Protein AF-A0AAW0E873-F1 (afdb_monomer_lite)

Radius of gyration: 11.87 Å; chains: 1; bounding box: 27×19×31 Å

Secondary structure (DSSP, 8-state):
----S-------HHHHTT--S-HIIIIIHHHHTTT-----TT---PPPP--

pLDDT: mean 74.6, std 7.15, range [51.97, 82.88]

Foldseek 3Di:
DDDDPDDDDDDDPVVCVPDDDDCCVQWVCVVCPPPVDDDDPPDDDDTDGPD

InterPro domains:
  IPR029067 CDC48 domain 2-like superfamily [SSF54585] (1-49)

Sequence (51 aa):
IKYGKQVHILPFDASVEGLSGNIFDVYLKPYFLEAYRPARKGNTFLVRGSL

Organism: NCBI:txid2862362

Structure (mmCIF, N/CA/C/O backbone):
data_AF-A0AAW0E873-F1
#
_entry.id   AF-A0AAW0E873-F1
#
loop_
_atom_site.group_PDB
_atom_site.id
_atom_site.type_symbol
_atom_site.label_atom_id
_atom_site.label_alt_id
_atom_site.label_comp_id
_atom_site.label_asym_id
_atom_site.label_entity_id
_atom_site.label_seq_id
_atom_site.pdbx_PDB_ins_code
_atom_site.Cartn_x
_atom_site.Cartn_y
_atom_site.Cartn_z
_atom_site.occupancy
_atom_site.B_iso_or_equiv
_atom_site.auth_seq_id
_atom_site.auth_comp_id
_atom_site.auth_asym_id
_atom_site.auth_atom_id
_atom_site.pdbx_PDB_model_num
ATOM 1 N N . ILE A 1 1 ? -14.421 -0.345 14.902 1.00 57.25 1 ILE A N 1
ATOM 2 C CA . ILE A 1 1 ? -13.536 -0.156 13.725 1.00 57.25 1 ILE A CA 1
ATOM 3 C C . ILE A 1 1 ? -12.793 -1.474 13.520 1.00 57.25 1 ILE A C 1
ATOM 5 O O . ILE A 1 1 ? -12.072 -1.877 14.423 1.00 57.25 1 ILE A O 1
ATOM 9 N N . LYS A 1 2 ? -13.076 -2.229 12.448 1.00 69.00 2 LYS A N 1
ATOM 10 C CA . LYS A 1 2 ? -12.420 -3.526 12.197 1.00 69.00 2 LYS A CA 1
ATOM 11 C C . LYS A 1 2 ? -11.207 -3.287 11.304 1.00 69.00 2 LYS A C 1
ATOM 13 O O . LYS A 1 2 ? -11.376 -2.970 10.132 1.00 69.00 2 LYS A O 1
ATOM 18 N N . TYR A 1 3 ? -10.011 -3.422 11.863 1.00 71.50 3 TYR A N 1
ATOM 19 C CA . TYR A 1 3 ? -8.779 -3.399 11.083 1.00 71.50 3 TYR A CA 1
ATOM 20 C C . TYR A 1 3 ? -8.589 -4.750 10.393 1.00 71.50 3 TYR A C 1
ATOM 22 O O . TYR A 1 3 ? -8.830 -5.804 10.988 1.00 71.50 3 TYR A O 1
ATOM 30 N N . GLY A 1 4 ? -8.189 -4.726 9.123 1.00 71.88 4 GLY A N 1
ATOM 31 C CA . GLY A 1 4 ? -7.784 -5.940 8.423 1.00 71.88 4 GLY A CA 1
ATOM 32 C C . GLY A 1 4 ? -6.503 -6.484 9.053 1.00 71.88 4 GLY A C 1
ATOM 33 O O . GLY A 1 4 ? -5.530 -5.751 9.177 1.00 71.88 4 GLY A O 1
ATOM 34 N N . LYS A 1 5 ? -6.498 -7.758 9.464 1.00 79.75 5 LYS A N 1
ATOM 35 C CA . LYS A 1 5 ? -5.315 -8.398 10.068 1.00 79.75 5 LYS A CA 1
ATOM 36 C C . LYS A 1 5 ? -4.216 -8.666 9.034 1.00 79.75 5 LYS A C 1
ATOM 38 O O . LYS A 1 5 ? -3.038 -8.569 9.347 1.00 79.75 5 LYS A O 1
ATOM 43 N N . GLN A 1 6 ? -4.614 -9.017 7.813 1.00 79.25 6 GLN A N 1
ATOM 44 C CA . GLN A 1 6 ? -3.722 -9.282 6.690 1.00 79.25 6 GLN A CA 1
ATOM 45 C C . GLN A 1 6 ? -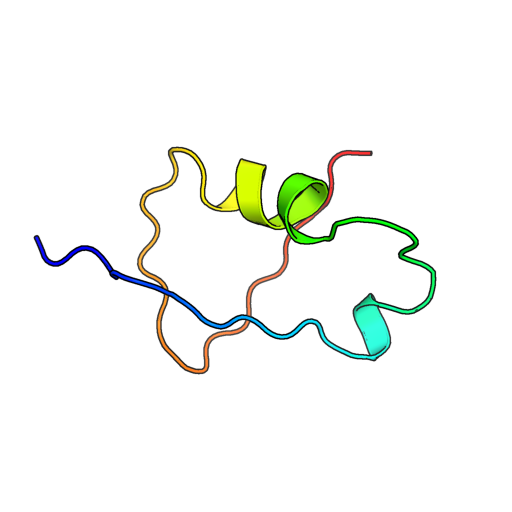4.493 -9.106 5.378 1.00 79.25 6 GLN A C 1
ATOM 47 O O . GLN A 1 6 ? -5.687 -9.409 5.314 1.00 79.25 6 GLN A O 1
ATOM 52 N N . VAL A 1 7 ? -3.809 -8.639 4.335 1.00 79.50 7 VAL A N 1
ATOM 53 C CA . VAL A 1 7 ? -4.333 -8.560 2.967 1.00 79.50 7 VAL A CA 1
ATOM 54 C C . VAL A 1 7 ? -3.374 -9.277 2.023 1.00 79.50 7 VAL A C 1
ATOM 56 O O . VAL A 1 7 ? -2.161 -9.176 2.182 1.00 79.50 7 VAL A O 1
ATOM 59 N N . HIS A 1 8 ? -3.921 -10.014 1.058 1.00 82.56 8 HIS A N 1
ATOM 60 C CA . HIS A 1 8 ? -3.148 -10.625 -0.020 1.00 82.56 8 HIS A CA 1
ATOM 61 C C . HIS A 1 8 ? -3.417 -9.834 -1.297 1.00 82.56 8 HIS A C 1
ATOM 63 O O . HIS A 1 8 ? -4.568 -9.687 -1.710 1.00 82.56 8 HIS A O 1
ATOM 69 N N . ILE A 1 9 ? -2.354 -9.290 -1.877 1.00 79.81 9 ILE A N 1
ATOM 70 C CA . ILE A 1 9 ? -2.383 -8.455 -3.072 1.00 79.81 9 ILE A CA 1
ATOM 71 C C . ILE A 1 9 ? -1.482 -9.127 -4.101 1.00 79.81 9 ILE A C 1
ATOM 73 O O . ILE A 1 9 ? -0.358 -9.503 -3.775 1.00 79.81 9 ILE A O 1
ATOM 77 N N . LEU A 1 10 ? -1.986 -9.271 -5.322 1.00 82.75 10 LEU A N 1
ATOM 78 C CA . LEU A 1 10 ? -1.231 -9.794 -6.453 1.00 82.75 10 LEU A CA 1
ATOM 79 C C . LEU A 1 10 ? -1.049 -8.665 -7.473 1.00 82.75 10 LEU A C 1
ATOM 81 O O . LEU A 1 10 ? -2.040 -8.005 -7.803 1.00 82.75 10 LEU A O 1
ATOM 85 N N . PRO A 1 11 ? 0.182 -8.407 -7.944 1.00 81.31 11 PRO A N 1
ATOM 86 C CA . PRO A 1 11 ? 0.394 -7.502 -9.061 1.00 81.31 11 PRO A CA 1
ATOM 87 C C . PRO A 1 11 ? -0.193 -8.10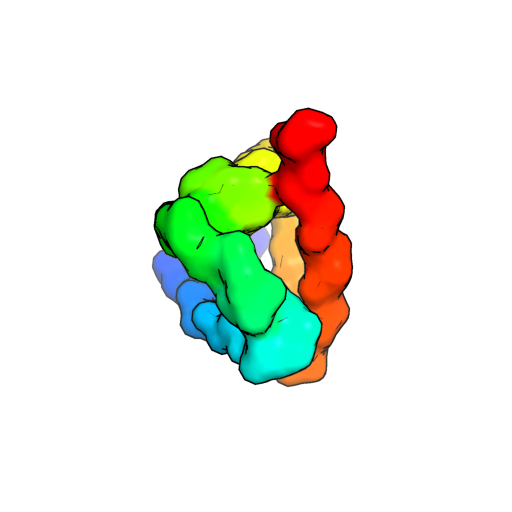9 -10.339 1.00 81.31 11 PRO A C 1
ATOM 89 O O . PRO A 1 11 ? -0.312 -9.327 -10.474 1.00 81.31 11 PRO A O 1
ATOM 92 N N . PHE A 1 12 ? -0.553 -7.246 -11.284 1.00 82.88 12 PHE A N 1
ATOM 93 C CA . PHE A 1 12 ? -0.880 -7.689 -12.633 1.00 82.88 12 PHE A CA 1
ATOM 94 C C . PHE A 1 12 ? 0.404 -7.999 -13.388 1.00 82.88 12 PHE A C 1
ATOM 96 O O . PHE A 1 12 ? 1.388 -7.275 -13.251 1.00 82.88 12 PHE A O 1
ATOM 103 N N . ASP A 1 13 ? 0.351 -9.038 -14.214 1.00 79.38 13 ASP A N 1
ATOM 104 C CA . ASP A 1 13 ? 1.441 -9.446 -15.102 1.00 79.38 13 ASP A CA 1
ATOM 105 C C . ASP A 1 13 ? 1.929 -8.263 -15.965 1.00 79.38 13 ASP A C 1
ATOM 107 O O . ASP A 1 13 ? 3.091 -7.876 -15.916 1.00 79.38 13 ASP A O 1
ATOM 111 N N . ALA A 1 14 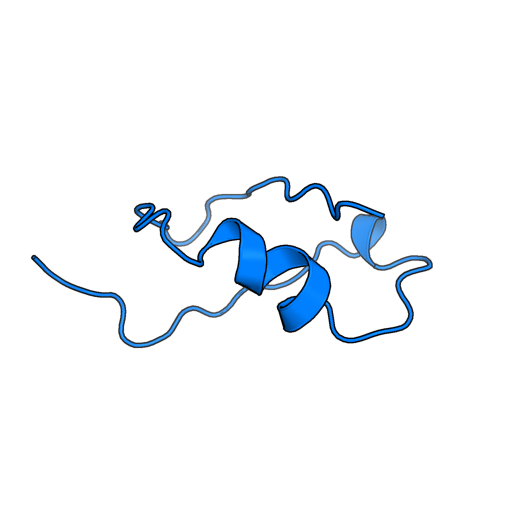? 0.991 -7.522 -16.562 1.00 75.12 14 ALA A N 1
ATOM 112 C CA . ALA A 1 14 ? 1.271 -6.307 -17.334 1.00 75.12 14 ALA A CA 1
ATOM 113 C C . ALA A 1 14 ? 1.894 -5.139 -16.531 1.00 75.12 14 ALA A C 1
ATOM 115 O O . ALA A 1 14 ? 2.278 -4.128 -17.112 1.00 75.12 14 ALA A O 1
ATOM 116 N N . SER A 1 15 ? 1.937 -5.209 -15.195 1.00 69.00 15 SER A N 1
ATOM 117 C CA . SER A 1 15 ? 2.553 -4.190 -14.328 1.00 69.00 15 SER A CA 1
ATOM 118 C C . SER A 1 15 ? 3.816 -4.681 -13.621 1.00 69.00 15 SER A C 1
ATOM 120 O O . SER A 1 15 ? 4.411 -3.900 -12.886 1.00 69.00 15 SER A O 1
ATOM 122 N N . VAL A 1 16 ? 4.219 -5.944 -13.799 1.00 71.25 16 VAL A N 1
ATOM 123 C CA . VAL A 1 16 ? 5.453 -6.495 -13.210 1.00 71.25 16 VAL A CA 1
ATOM 124 C C . VAL A 1 16 ? 6.605 -6.556 -14.218 1.00 71.25 16 VAL A C 1
ATOM 126 O O . VAL A 1 16 ? 7.765 -6.640 -13.814 1.00 71.25 16 VAL A O 1
ATOM 129 N N . GLU A 1 17 ? 6.313 -6.458 -15.518 1.00 71.38 17 GLU A N 1
ATOM 130 C CA . GLU A 1 17 ? 7.325 -6.397 -16.576 1.00 71.38 17 GLU A CA 1
ATOM 131 C C . GLU A 1 17 ? 8.244 -5.173 -16.389 1.00 71.38 17 GLU A C 1
ATOM 133 O O . GLU A 1 17 ? 7.851 -4.028 -16.601 1.00 71.38 17 GLU A O 1
ATOM 138 N N . GLY A 1 18 ? 9.482 -5.420 -15.946 1.00 67.00 18 GLY A N 1
ATOM 139 C CA . GLY A 1 18 ? 10.506 -4.393 -15.701 1.00 67.00 18 GLY A CA 1
ATOM 140 C C . GLY A 1 18 ? 10.661 -3.948 -14.241 1.00 67.00 18 GLY A C 1
ATOM 141 O O . GLY A 1 18 ? 11.549 -3.151 -13.936 1.00 67.00 18 GLY A O 1
ATOM 142 N N . LEU A 1 19 ? 9.854 -4.479 -13.319 1.00 67.75 19 LEU A N 1
ATOM 143 C CA . LEU A 1 19 ? 9.948 -4.179 -11.890 1.00 67.75 19 LEU A CA 1
ATOM 144 C C . LEU A 1 19 ? 10.910 -5.141 -11.180 1.00 67.75 19 LEU A C 1
ATOM 146 O O . LEU A 1 19 ? 10.522 -6.190 -10.674 1.00 67.75 19 LEU A O 1
ATOM 150 N N . SER A 1 20 ? 12.182 -4.754 -11.103 1.00 61.25 20 SER A N 1
ATOM 151 C CA . SER A 1 20 ? 13.193 -5.455 -10.302 1.00 61.25 20 SER A CA 1
ATOM 152 C C . SER A 1 20 ? 13.264 -4.854 -8.896 1.00 61.25 20 SER A C 1
ATOM 154 O O . SER A 1 20 ? 13.918 -3.835 -8.687 1.00 61.25 20 SER A O 1
ATOM 156 N N . GLY A 1 21 ? 12.583 -5.462 -7.919 1.00 72.81 21 GLY A N 1
ATOM 157 C CA . GLY A 1 21 ? 12.652 -5.028 -6.520 1.00 72.81 21 GLY A CA 1
ATOM 158 C C . GLY A 1 21 ? 11.444 -5.423 -5.671 1.00 72.81 21 GLY A C 1
ATOM 159 O O . GLY A 1 21 ? 10.546 -6.138 -6.111 1.00 72.81 21 GLY A O 1
ATOM 160 N N . ASN A 1 22 ? 11.414 -4.946 -4.424 1.00 79.69 22 ASN A N 1
ATOM 161 C CA . ASN A 1 22 ? 10.298 -5.200 -3.519 1.00 79.69 22 ASN A CA 1
ATOM 162 C C . ASN A 1 22 ? 9.141 -4.217 -3.777 1.00 79.69 22 ASN A C 1
ATOM 164 O O . ASN A 1 22 ? 9.152 -3.082 -3.299 1.00 79.69 22 ASN A O 1
ATOM 168 N N . ILE A 1 23 ? 8.115 -4.684 -4.495 1.00 78.50 23 ILE A N 1
ATOM 169 C CA . ILE A 1 23 ? 6.887 -3.928 -4.808 1.00 78.50 23 ILE A CA 1
ATOM 170 C C . ILE A 1 23 ? 6.205 -3.421 -3.525 1.00 78.50 23 ILE A C 1
ATOM 172 O O . ILE A 1 23 ? 5.563 -2.368 -3.521 1.00 78.50 23 ILE A O 1
ATOM 176 N N . PHE A 1 24 ? 6.365 -4.144 -2.413 1.00 78.75 24 PHE A N 1
ATOM 177 C CA . PHE A 1 24 ? 5.766 -3.762 -1.146 1.00 78.75 24 PHE A CA 1
ATOM 178 C C . PHE A 1 24 ? 6.321 -2.445 -0.604 1.00 78.75 24 PHE A C 1
ATOM 180 O O . PHE A 1 24 ? 5.535 -1.571 -0.252 1.00 78.75 24 PHE A O 1
ATOM 187 N N . ASP A 1 25 ? 7.641 -2.268 -0.557 1.00 79.44 25 ASP A N 1
ATOM 188 C CA . ASP A 1 25 ? 8.223 -1.059 0.042 1.00 79.44 25 ASP A CA 1
ATOM 189 C C . ASP A 1 25 ? 8.065 0.162 -0.878 1.00 79.44 25 ASP A C 1
ATOM 191 O O . ASP A 1 25 ? 7.813 1.264 -0.401 1.00 79.44 25 ASP A O 1
ATOM 195 N N . VAL A 1 26 ? 8.125 -0.049 -2.198 1.00 79.88 26 VAL A N 1
ATOM 196 C CA . VAL A 1 26 ? 8.059 1.037 -3.192 1.00 79.88 26 VAL A CA 1
ATOM 197 C C . VAL A 1 26 ? 6.628 1.520 -3.440 1.00 79.88 26 VAL A C 1
ATOM 199 O O . VAL A 1 26 ? 6.394 2.720 -3.560 1.00 79.88 26 VAL A O 1
ATOM 202 N N . TYR A 1 27 ? 5.657 0.605 -3.510 1.00 79.50 27 TYR A N 1
ATOM 203 C CA . TYR A 1 27 ? 4.278 0.937 -3.882 1.00 79.50 27 TYR A CA 1
ATOM 204 C C . TYR A 1 27 ? 3.323 0.785 -2.700 1.00 79.50 27 TYR A C 1
ATOM 206 O O . TYR A 1 27 ? 2.607 1.720 -2.349 1.00 79.50 27 TYR A O 1
ATOM 214 N N . LEU A 1 28 ? 3.291 -0.386 -2.061 1.00 80.06 28 LEU A N 1
ATOM 215 C CA . LEU A 1 28 ? 2.267 -0.675 -1.051 1.00 80.06 28 LEU A CA 1
ATOM 216 C C . LEU A 1 28 ? 2.455 0.160 0.216 1.00 80.06 28 LEU A C 1
ATOM 218 O O . LEU A 1 28 ? 1.480 0.693 0.741 1.00 80.06 28 LEU A O 1
ATOM 222 N N . LYS A 1 29 ? 3.693 0.313 0.683 1.00 81.75 29 LYS A N 1
ATOM 223 C CA . LYS A 1 29 ? 4.022 1.056 1.896 1.00 81.75 29 LYS A CA 1
ATOM 224 C C . LYS A 1 29 ? 3.561 2.509 1.800 1.00 81.75 29 LYS A C 1
ATOM 226 O O . LYS A 1 29 ? 2.636 2.818 2.532 1.00 81.75 29 LYS A O 1
ATOM 231 N N . PRO A 1 30 ? 4.036 3.379 0.891 1.00 82.50 30 PRO A N 1
ATOM 232 C CA . PRO A 1 30 ? 3.545 4.761 0.831 1.00 82.50 30 PRO A CA 1
ATOM 233 C C . PRO A 1 30 ? 2.053 4.880 0.471 1.00 82.50 30 PRO A C 1
ATOM 235 O O . PRO A 1 30 ? 1.420 5.875 0.805 1.00 82.50 30 PRO A O 1
ATOM 238 N N . TYR A 1 31 ? 1.458 3.883 -0.193 1.00 78.50 31 TYR A N 1
ATOM 239 C CA . TYR A 1 31 ? 0.040 3.926 -0.561 1.00 78.50 31 TYR A CA 1
ATOM 240 C C . TYR A 1 31 ? -0.916 3.615 0.602 1.00 78.50 31 TYR A C 1
ATOM 242 O O . TYR A 1 31 ? -2.013 4.185 0.675 1.00 78.50 31 TYR A O 1
ATOM 250 N N . PHE A 1 32 ? -0.522 2.689 1.483 1.00 77.94 32 PHE A N 1
ATOM 251 C CA . PHE A 1 32 ? -1.317 2.248 2.634 1.00 77.94 32 PHE A CA 1
ATOM 252 C C . PHE A 1 32 ? -0.867 2.864 3.961 1.00 77.94 32 PHE A C 1
ATOM 254 O O . PHE A 1 32 ? -1.673 2.923 4.894 1.00 77.94 32 PHE A O 1
ATOM 261 N N . LEU A 1 33 ? 0.382 3.324 4.055 1.00 73.19 33 LEU A N 1
ATOM 262 C CA . LEU A 1 33 ? 0.892 4.080 5.192 1.00 73.19 33 LEU A CA 1
ATOM 263 C C . LEU A 1 33 ? 0.059 5.363 5.315 1.00 73.19 33 LEU A C 1
ATOM 265 O O . LEU A 1 33 ? -0.169 6.067 4.338 1.00 73.19 33 LEU A O 1
ATOM 269 N N . GLU A 1 34 ? -0.485 5.593 6.509 1.00 67.50 34 GLU A N 1
ATOM 270 C CA . GLU A 1 34 ? -1.284 6.770 6.902 1.00 67.50 34 GLU A CA 1
ATOM 271 C C . GLU A 1 34 ? -2.662 6.946 6.241 1.00 67.50 34 GLU A C 1
ATOM 273 O O . GLU A 1 34 ? -3.504 7.661 6.780 1.00 67.50 34 GLU A O 1
ATOM 278 N N . ALA A 1 35 ? -2.967 6.260 5.139 1.00 71.31 35 ALA A N 1
ATOM 279 C CA . ALA A 1 35 ? -4.211 6.501 4.408 1.00 71.31 35 ALA A CA 1
ATOM 280 C C . ALA A 1 35 ? -5.447 5.782 4.993 1.00 71.31 35 ALA A C 1
ATOM 282 O O . ALA A 1 35 ? -6.565 6.094 4.582 1.00 71.31 35 ALA A O 1
ATOM 283 N N . TYR A 1 36 ? -5.263 4.797 5.893 1.00 68.50 36 TYR A N 1
ATOM 284 C CA . TYR A 1 36 ? -6.324 3.960 6.499 1.00 68.50 36 TYR A CA 1
ATOM 285 C C . TYR A 1 36 ? -7.443 3.561 5.515 1.00 68.50 36 TYR A C 1
ATOM 287 O O . TYR A 1 36 ? -8.619 3.462 5.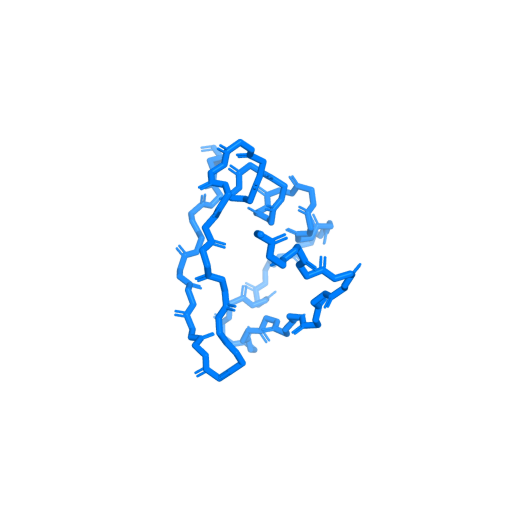876 1.00 68.50 36 TYR A O 1
ATOM 295 N N . ARG A 1 37 ? -7.092 3.354 4.237 1.00 72.00 37 ARG A N 1
ATOM 296 C CA . ARG A 1 37 ? -8.098 3.194 3.189 1.00 72.00 37 ARG A CA 1
ATOM 297 C C . ARG A 1 37 ? -8.824 1.865 3.362 1.00 72.00 37 ARG A C 1
ATOM 299 O O . ARG A 1 37 ? -8.174 0.834 3.556 1.00 72.00 37 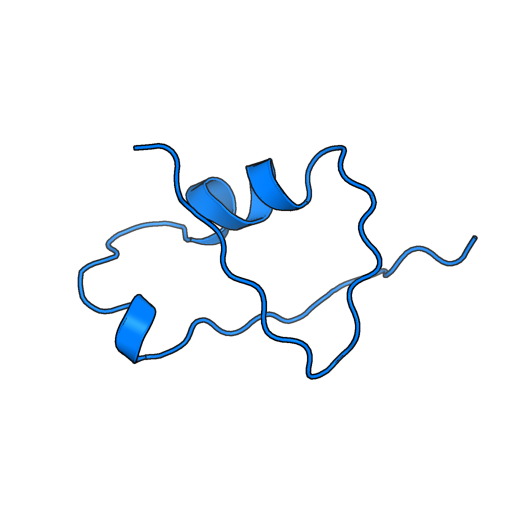ARG A O 1
ATOM 306 N N . PRO A 1 38 ? -10.157 1.848 3.223 1.00 73.81 38 PRO A N 1
ATOM 307 C CA . PRO A 1 38 ? -10.897 0.601 3.178 1.00 73.81 38 PRO A CA 1
ATOM 308 C C . PRO A 1 38 ? -10.527 -0.160 1.899 1.00 73.81 38 PRO A C 1
ATOM 310 O O . PRO A 1 38 ? -10.892 0.236 0.796 1.00 73.81 38 PRO A O 1
ATOM 313 N N . ALA A 1 39 ? -9.797 -1.264 2.046 1.00 73.25 39 ALA A N 1
ATOM 314 C CA . ALA A 1 39 ? -9.542 -2.205 0.963 1.00 73.25 39 ALA A CA 1
ATOM 315 C C . ALA A 1 39 ? -10.628 -3.288 0.957 1.00 73.25 39 ALA A C 1
ATOM 317 O O . ALA A 1 39 ? -10.941 -3.877 1.995 1.00 73.25 39 ALA A O 1
ATOM 318 N N . ARG A 1 40 ? -11.197 -3.576 -0.217 1.00 75.25 40 ARG A N 1
ATOM 319 C CA . ARG A 1 40 ? -12.189 -4.643 -0.399 1.00 75.25 40 ARG A CA 1
ATOM 320 C C . ARG A 1 40 ? -11.624 -5.732 -1.304 1.00 75.25 40 ARG A C 1
ATOM 322 O O . ARG A 1 40 ? -10.981 -5.441 -2.310 1.00 75.25 40 ARG A O 1
ATOM 329 N N . LYS A 1 41 ? -11.877 -6.997 -0.957 1.00 77.12 41 LYS A N 1
ATOM 330 C CA . LYS A 1 41 ? -11.489 -8.145 -1.789 1.00 77.12 41 LYS A CA 1
ATOM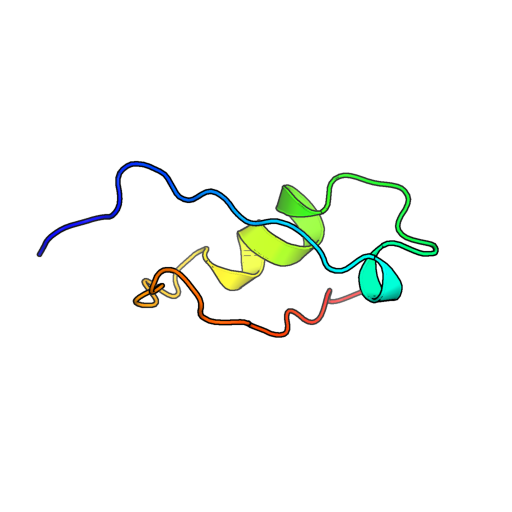 331 C C . LYS A 1 41 ? -12.098 -7.990 -3.189 1.00 77.12 41 LYS A C 1
ATOM 333 O O . LYS A 1 41 ? -13.304 -7.788 -3.300 1.00 77.12 41 LYS A O 1
ATOM 338 N N . GLY A 1 42 ? -11.266 -8.097 -4.225 1.00 79.38 42 GLY A N 1
ATOM 339 C CA . GLY A 1 42 ? -11.679 -7.958 -5.625 1.00 79.38 42 GLY A CA 1
ATOM 340 C C . GLY A 1 42 ? -11.658 -6.527 -6.170 1.00 79.38 42 GLY A C 1
ATOM 341 O O . GLY A 1 42 ? -12.035 -6.325 -7.317 1.00 79.38 42 GLY A O 1
ATOM 342 N N . ASN A 1 43 ? -11.224 -5.530 -5.390 1.00 80.94 43 ASN A N 1
ATOM 343 C CA . ASN A 1 43 ? -10.910 -4.216 -5.946 1.00 80.94 43 ASN A CA 1
ATOM 344 C C . ASN A 1 43 ? -9.473 -4.151 -6.453 1.00 80.94 43 ASN A C 1
ATOM 346 O O . ASN A 1 43 ? -8.536 -4.621 -5.811 1.00 80.94 43 ASN A O 1
ATOM 350 N N . THR A 1 44 ? -9.336 -3.496 -7.596 1.00 80.44 44 THR A N 1
ATOM 351 C CA . THR A 1 44 ? -8.080 -3.091 -8.209 1.00 80.44 44 THR A CA 1
ATOM 352 C C . THR A 1 44 ? -7.750 -1.669 -7.790 1.00 80.44 44 THR A C 1
ATOM 354 O O . THR A 1 44 ? -8.634 -0.818 -7.711 1.00 80.44 44 THR A O 1
ATOM 357 N N . PHE A 1 45 ? -6.478 -1.391 -7.535 1.00 78.75 45 PHE A N 1
ATOM 358 C CA . PHE A 1 45 ? -6.005 -0.045 -7.242 1.00 78.75 45 PHE A CA 1
ATOM 359 C C . PHE A 1 45 ? -4.726 0.221 -8.025 1.00 78.75 45 PHE A C 1
ATOM 361 O O . PHE A 1 45 ? -3.888 -0.663 -8.191 1.00 78.75 45 PHE A O 1
ATOM 368 N N . LEU A 1 46 ? -4.601 1.445 -8.526 1.00 78.88 46 LEU A N 1
ATOM 369 C CA . LEU A 1 46 ? -3.424 1.894 -9.247 1.00 78.88 46 LEU A CA 1
ATOM 370 C C . LEU A 1 46 ? -2.518 2.628 -8.263 1.00 78.88 46 LEU A C 1
ATOM 372 O O . LEU A 1 46 ? -2.900 3.666 -7.722 1.00 78.88 46 LEU A O 1
ATOM 376 N N . VAL A 1 47 ? -1.326 2.086 -8.032 1.00 77.00 47 VAL A N 1
ATOM 377 C CA . VAL A 1 47 ? -0.298 2.762 -7.244 1.00 77.00 47 VAL A CA 1
ATOM 378 C C . VAL A 1 47 ? 0.719 3.353 -8.199 1.00 77.00 47 VAL A C 1
ATOM 380 O O . VAL A 1 47 ? 1.247 2.654 -9.059 1.00 77.00 47 VAL A O 1
ATOM 383 N N . ARG A 1 48 ? 0.998 4.644 -8.045 1.00 73.88 48 ARG A N 1
ATOM 384 C CA . ARG A 1 48 ? 2.120 5.283 -8.725 1.00 73.88 48 ARG A CA 1
ATOM 385 C C . ARG A 1 48 ? 3.302 5.243 -7.774 1.00 73.88 48 ARG A C 1
ATOM 387 O O . ARG A 1 48 ? 3.216 5.790 -6.680 1.00 73.88 48 ARG A O 1
ATOM 394 N N . GLY A 1 49 ? 4.357 4.552 -8.182 1.00 69.12 49 GLY A N 1
ATOM 395 C CA . GLY A 1 49 ? 5.644 4.655 -7.518 1.00 69.12 49 GLY A CA 1
ATOM 396 C C . GLY A 1 49 ? 6.179 6.045 -7.810 1.00 69.12 49 GLY A C 1
ATOM 397 O O . GLY A 1 49 ? 6.271 6.432 -8.975 1.00 69.12 49 GLY A O 1
ATOM 398 N N . SER A 1 50 ? 6.457 6.809 -6.763 1.00 53.31 50 SER A N 1
ATOM 399 C CA . SER A 1 50 ? 7.233 8.035 -6.886 1.00 53.31 50 SER A CA 1
ATOM 400 C C . SER A 1 50 ? 8.676 7.605 -7.127 1.00 53.31 50 SER A C 1
ATOM 402 O O . SER A 1 50 ? 9.397 7.336 -6.168 1.00 53.31 50 SER A O 1
ATOM 404 N N . LEU A 1 51 ? 9.050 7.421 -8.392 1.00 51.97 51 LEU A N 1
ATOM 405 C CA . LEU A 1 51 ? 10.458 7.446 -8.772 1.00 51.97 51 LEU A CA 1
ATOM 406 C C . LEU A 1 51 ? 10.865 8.904 -8.996 1.00 51.97 51 LEU A C 1
ATOM 408 O O . LEU A 1 51 ? 10.084 9.613 -9.672 1.00 51.97 51 LEU A O 1
#